Protein AF-A0AAJ0CCY5-F1 (afdb_monomer)

Mean predicted aligned error: 13.8 Å

Solvent-accessible surface area (backbone atoms only — not comparable to full-atom values): 9632 Å² total; per-residue (Å²): 142,79,80,62,76,68,58,59,54,51,50,52,51,50,51,52,50,49,51,51,52,50,52,52,48,51,52,50,51,51,51,52,65,73,67,58,56,76,47,68,51,72,59,89,96,46,68,34,36,30,36,82,44,76,42,78,68,85,46,91,81,49,86,66,58,70,64,57,56,37,47,51,52,40,51,53,48,50,62,72,45,48,91,57,47,90,39,48,46,63,36,38,31,32,70,88,70,53,58,26,72,71,28,50,53,50,50,54,54,48,51,72,73,38,55,72,69,58,36,53,50,49,55,49,52,52,50,52,53,42,51,51,51,48,52,52,50,52,53,52,54,61,67,68,47,75,53,67,64,60,55,51,50,52,54,52,51,55,53,55,62,68,70,55,79,84,126

Secondary structure (DSSP, 8-state):
----THHHHHHHHHHHHHHHHHHHHHHHHHHHHHT--SEEEEETTEEEEEEEEEE---STTS-S-HHHHHHHHHHHHHHHT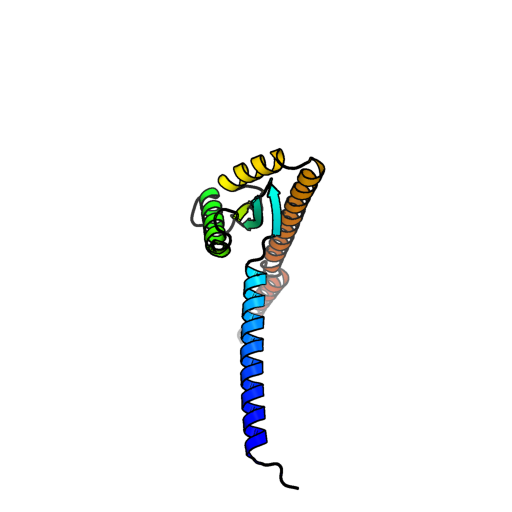GGGGGGEEEEEEETTS-B-HHHHHHHHHHHHHS-HHHHHHHHHHHHHHHHHHHHHHHHHHHHHSPPHHHHHHHHHHHHHHHTS---

pLDDT: mean 79.06, std 11.88, range [47.28, 92.06]

Organism: NCBI:txid1105319

Nearest PDB structures (foldseek):
  5lts-assembly1_A  TM=3.236E-01  e=4.337E-01  Mammarenavirus choriomeningitidis
  3jsb-assembly1_A-2  TM=3.962E-01  e=9.596E-01  Lymphocytic choriomeningitis virus (strain Armstrong)
  5ltn-assembly1_A  TM=3.870E-01  e=1.427E+00  Mammarenavirus choriomeningitidis
  3jsb-assembly2_B  TM=2.883E-01  e=8.407E-01  Lymphocytic choriomeningitis virus (strain Armstrong)
  3ebc-assembly1_B  TM=3.968E-01  e=1.250E+00  Haemophilus influenzae

Foldseek 3Di:
DDDPPVVVVVVVVVVVVVVVVVVVVVVVVVLVVVLAAPDWDDDPPDIAGEHEDEDECPDPVNPDDPQVSQVVVQVVNCVSNCVVPPRYDYWYAYLVGDTHPSNVVVLVVVCVRDDPVVNVVVVVVNVVVSVVVVVVVVVVVVVPPDPVVVVVVVVVVVVVVVPDDDD

Sequence (167 aa):
LGQPAGQLDLAAKAARKARFLAKARASHEARQQELRADFSVTLGSSRYYYNIQIVAINKPSAKGDAQSTLTEAATAKARKYSTLGEFFRPIIISARGLMEKSTAQTYKTLQKALDPVAAAWLDTLIGVTLAKNRASSAASIAKAKPSQQATWQATRATLRARSKPRN

Structure (mmCIF, N/CA/C/O backbone):
data_AF-A0AAJ0CCY5-F1
#
_entry.id   AF-A0AAJ0CCY5-F1
#
loop_
_atom_site.group_PDB
_atom_site.id
_atom_site.type_symbol
_atom_site.label_atom_id
_atom_site.label_alt_id
_atom_site.label_comp_id
_atom_site.label_asym_id
_atom_site.label_entity_id
_atom_site.label_seq_id
_atom_site.pdbx_PDB_ins_code
_atom_site.Cartn_x
_atom_site.Cartn_y
_atom_site.Cartn_z
_atom_site.occupancy
_atom_site.B_iso_or_equiv
_atom_site.auth_seq_id
_atom_site.auth_comp_id
_atom_site.auth_asym_id
_atom_site.auth_atom_id
_atom_site.pdbx_PDB_model_num
ATOM 1 N N . LEU A 1 1 ? -31.979 -43.111 -38.533 1.00 47.28 1 LEU A N 1
ATOM 2 C CA . LEU A 1 1 ? -31.019 -42.015 -38.256 1.00 47.28 1 LEU A CA 1
ATOM 3 C C . LEU A 1 1 ? -30.617 -42.080 -36.781 1.00 47.28 1 LEU A C 1
ATOM 5 O O . LEU A 1 1 ? -31.112 -41.309 -35.973 1.00 47.28 1 LEU A O 1
ATOM 9 N N . GLY A 1 2 ? -29.812 -43.080 -36.408 1.00 49.94 2 GLY A N 1
ATOM 10 C CA . GLY A 1 2 ? -29.370 -43.281 -35.025 1.00 49.94 2 GLY A CA 1
ATOM 11 C C . GLY A 1 2 ? -27.979 -42.692 -34.843 1.00 49.94 2 GLY A C 1
ATOM 12 O O . GLY A 1 2 ? -27.038 -43.174 -35.468 1.00 49.94 2 GLY A O 1
ATOM 13 N N . GLN A 1 3 ? -27.843 -41.642 -34.033 1.00 56.91 3 GLN A N 1
ATOM 14 C CA . GLN A 1 3 ? -26.518 -41.190 -33.614 1.00 56.91 3 GLN A CA 1
ATOM 15 C C . GLN A 1 3 ? -25.893 -42.265 -32.708 1.00 56.91 3 GLN A C 1
ATOM 17 O O . GLN A 1 3 ? -26.574 -42.751 -31.800 1.00 56.91 3 GLN A O 1
ATOM 22 N N . PRO A 1 4 ? -24.633 -42.676 -32.940 1.00 54.53 4 PRO A N 1
ATOM 23 C CA . PRO A 1 4 ? -24.016 -43.741 -32.164 1.00 54.53 4 PRO A CA 1
ATOM 24 C C . PRO A 1 4 ? -23.810 -43.275 -30.719 1.00 54.53 4 PRO A C 1
ATOM 26 O O . PRO A 1 4 ? -23.185 -42.245 -30.465 1.00 54.53 4 PRO A O 1
ATOM 29 N N . ALA A 1 5 ? -24.313 -44.061 -29.764 1.00 55.97 5 ALA A N 1
ATOM 30 C CA . ALA A 1 5 ? -24.319 -43.769 -28.326 1.00 55.97 5 ALA A CA 1
ATOM 31 C C . ALA A 1 5 ? -22.943 -43.378 -27.733 1.00 55.97 5 ALA A C 1
ATOM 33 O O . ALA A 1 5 ? -22.884 -42.698 -26.711 1.00 55.97 5 ALA A O 1
ATOM 34 N N . GLY A 1 6 ? -21.831 -43.727 -28.393 1.00 57.44 6 GLY A N 1
ATOM 35 C CA . GLY A 1 6 ? -20.476 -43.320 -27.996 1.00 57.44 6 GLY A CA 1
ATOM 36 C C . GLY A 1 6 ? -20.147 -41.834 -28.216 1.00 57.44 6 GLY A C 1
ATOM 37 O O . GLY A 1 6 ? -19.248 -41.303 -27.566 1.00 57.44 6 GLY A O 1
ATOM 38 N N . GLN A 1 7 ? -20.878 -41.131 -29.086 1.00 55.22 7 GLN A N 1
ATOM 39 C CA . GLN A 1 7 ? -20.613 -39.722 -29.406 1.00 55.22 7 GLN A CA 1
ATOM 40 C C . GLN A 1 7 ? -21.128 -38.769 -28.309 1.00 55.22 7 GLN A C 1
ATOM 42 O O . GLN A 1 7 ? -20.523 -37.727 -28.050 1.00 55.22 7 GLN A O 1
ATOM 47 N N . LEU A 1 8 ? -22.188 -39.171 -27.597 1.00 56.06 8 LEU A N 1
ATOM 48 C CA . LEU A 1 8 ? -22.752 -38.436 -26.458 1.00 56.06 8 LEU A CA 1
ATOM 49 C C . LEU A 1 8 ? -21.868 -38.531 -25.201 1.00 56.06 8 LEU A C 1
ATOM 51 O O . LEU 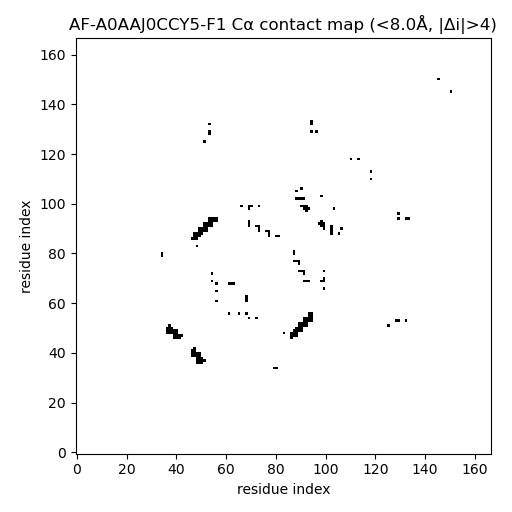A 1 8 ? -21.706 -37.538 -24.491 1.00 56.06 8 LEU A O 1
ATOM 55 N N . ASP A 1 9 ? -21.234 -39.681 -24.951 1.00 69.00 9 ASP A N 1
ATOM 56 C CA . ASP A 1 9 ? -20.306 -39.862 -23.821 1.00 69.00 9 ASP A CA 1
ATOM 57 C C . ASP A 1 9 ? -19.000 -39.071 -24.020 1.00 69.00 9 ASP A C 1
ATOM 59 O O . ASP A 1 9 ? -18.485 -38.434 -23.095 1.00 69.00 9 ASP A O 1
ATOM 63 N N . LEU A 1 10 ? -18.495 -39.012 -25.257 1.00 69.31 10 LEU A N 1
ATOM 64 C CA . LEU A 1 10 ? -17.312 -38.217 -25.586 1.00 69.31 10 LEU A CA 1
ATOM 65 C C . LEU A 1 10 ? -17.573 -36.711 -25.414 1.00 69.31 10 LEU A C 1
ATOM 67 O O . LEU A 1 10 ? -16.742 -36.000 -24.843 1.00 69.31 10 LEU A O 1
ATOM 71 N N . ALA A 1 11 ? -18.750 -36.235 -25.835 1.00 72.75 11 ALA A N 1
ATOM 72 C CA . ALA A 1 11 ? -19.178 -34.851 -25.640 1.00 72.75 11 ALA A CA 1
ATOM 73 C C . ALA A 1 11 ? -19.356 -34.505 -24.150 1.00 72.75 11 ALA A C 1
ATOM 75 O O . ALA A 1 11 ? -18.913 -33.444 -23.702 1.00 72.75 11 ALA A O 1
ATOM 76 N N . ALA A 1 12 ? -19.923 -35.414 -23.350 1.00 78.12 12 ALA A N 1
ATOM 77 C CA . ALA A 1 12 ? -20.071 -35.232 -21.907 1.00 78.12 12 ALA A CA 1
ATOM 78 C C . ALA A 1 12 ? -18.711 -35.184 -21.180 1.00 78.12 12 ALA A C 1
ATOM 80 O O . ALA A 1 12 ? -18.485 -34.319 -20.325 1.00 78.12 12 ALA A O 1
ATOM 81 N N . LYS A 1 13 ? -17.767 -36.057 -21.556 1.00 80.06 13 LYS A N 1
ATOM 82 C CA . LYS A 1 13 ? -16.384 -36.047 -21.045 1.00 80.06 13 LYS A CA 1
ATOM 83 C C . LYS A 1 13 ? -15.639 -34.772 -21.445 1.00 80.06 13 LYS A C 1
ATOM 85 O O . LYS A 1 13 ? -14.985 -34.160 -20.596 1.00 80.06 13 LYS A O 1
ATOM 90 N N . ALA A 1 14 ? -15.787 -34.324 -22.693 1.00 81.88 14 ALA A N 1
ATOM 91 C CA . ALA A 1 14 ? -15.213 -33.069 -23.175 1.00 81.88 14 ALA A CA 1
ATOM 92 C C . ALA A 1 14 ? -15.775 -31.857 -22.413 1.00 81.88 14 ALA A C 1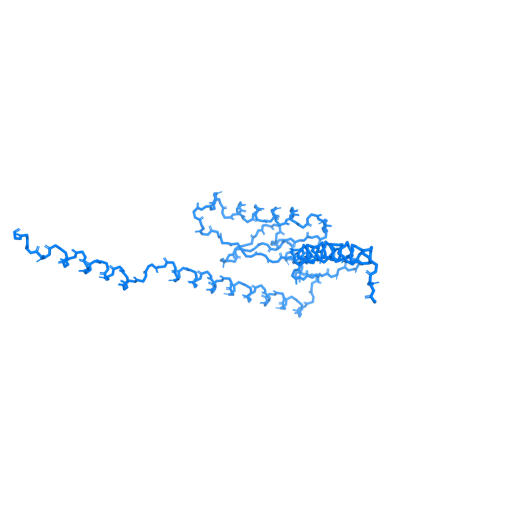
ATOM 94 O O . ALA A 1 14 ? -15.006 -31.018 -21.942 1.00 81.88 14 ALA A O 1
ATOM 95 N N . ALA A 1 15 ? -17.091 -31.806 -22.191 1.00 82.56 15 ALA A N 1
ATOM 96 C CA . ALA A 1 15 ? -17.738 -30.745 -21.420 1.00 82.56 15 ALA A CA 1
ATOM 97 C C . ALA A 1 15 ? -17.272 -30.722 -19.953 1.00 82.56 15 ALA A C 1
ATOM 99 O O . ALA A 1 15 ? -17.026 -29.653 -19.387 1.00 82.56 15 ALA A O 1
ATOM 100 N N . ARG A 1 16 ? -17.087 -31.893 -19.329 1.00 83.75 16 ARG A N 1
ATOM 101 C CA . ARG A 1 16 ? -16.578 -32.003 -17.953 1.00 83.75 16 ARG A CA 1
ATOM 102 C C . ARG A 1 16 ? -15.119 -31.550 -17.847 1.00 83.75 16 ARG A C 1
ATOM 104 O O . ARG A 1 16 ? -14.782 -30.814 -16.919 1.00 83.75 16 ARG A O 1
ATOM 111 N N . LYS A 1 17 ? -14.278 -31.903 -18.827 1.00 85.94 17 LYS A N 1
ATOM 112 C CA . LYS A 1 17 ? -12.886 -31.431 -18.931 1.00 85.94 17 LYS A CA 1
ATOM 113 C C . LYS A 1 17 ? -12.812 -29.918 -19.163 1.00 85.94 17 LYS A C 1
ATOM 115 O O . LYS A 1 17 ? -12.038 -29.242 -18.489 1.00 85.94 17 LYS A O 1
ATOM 120 N N . ALA A 1 18 ? -13.653 -29.372 -20.042 1.00 84.06 18 ALA A N 1
ATOM 121 C CA . ALA A 1 18 ? -13.727 -27.935 -20.307 1.00 84.06 18 ALA A CA 1
ATOM 122 C C . ALA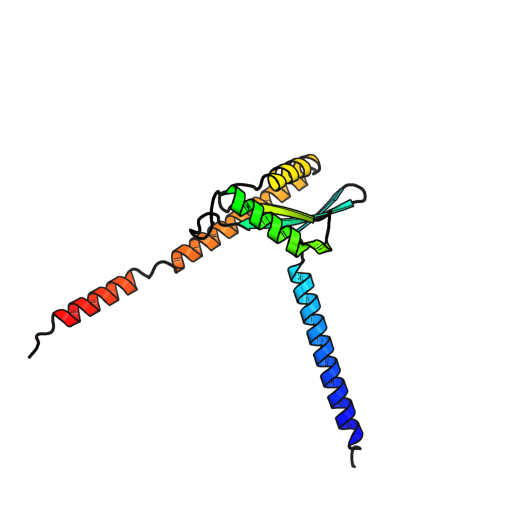 A 1 18 ? -14.138 -27.140 -19.056 1.00 84.06 18 ALA A C 1
ATOM 124 O O . ALA A 1 18 ? -13.507 -26.138 -18.729 1.00 84.06 18 ALA A O 1
ATOM 125 N N . ARG A 1 19 ? -15.129 -27.625 -18.293 1.00 87.69 19 ARG A N 1
ATOM 126 C CA . ARG A 1 19 ? -15.536 -27.017 -17.012 1.00 87.69 19 ARG A CA 1
ATOM 127 C C . ARG A 1 19 ? -14.424 -27.061 -15.964 1.00 87.69 19 ARG A C 1
ATOM 129 O O . ARG A 1 19 ? -14.225 -26.081 -15.250 1.00 87.69 19 ARG A O 1
ATOM 136 N N . PHE A 1 20 ? -13.690 -28.170 -15.879 1.00 87.50 20 PHE A N 1
ATOM 137 C CA . PHE A 1 20 ? -12.551 -28.290 -14.968 1.00 87.50 20 PHE A CA 1
ATOM 138 C C . PHE A 1 20 ? -11.437 -27.291 -15.317 1.00 87.50 20 PHE A C 1
ATOM 140 O O . PHE A 1 20 ? -10.971 -26.565 -14.442 1.00 87.50 20 PHE A O 1
ATOM 147 N N . LEU A 1 21 ? -11.077 -27.186 -16.599 1.00 86.62 21 LEU A N 1
ATOM 148 C CA . LEU A 1 21 ? -10.083 -26.226 -17.090 1.00 86.62 21 LEU A CA 1
ATOM 149 C C . LEU A 1 21 ? -10.527 -24.771 -16.886 1.00 86.62 21 LEU A C 1
ATOM 151 O O . LEU A 1 21 ? -9.727 -23.955 -16.438 1.00 86.62 21 LEU A O 1
ATOM 155 N N . ALA A 1 22 ? -11.798 -24.447 -17.139 1.00 84.94 22 ALA A N 1
ATOM 156 C CA . ALA A 1 22 ? -12.344 -23.113 -16.896 1.00 84.94 22 ALA A CA 1
ATOM 157 C C . ALA A 1 22 ? -12.301 -22.740 -15.406 1.00 84.94 22 ALA A C 1
ATOM 159 O O . ALA A 1 22 ? -11.904 -21.632 -15.056 1.00 84.94 22 ALA A O 1
ATOM 160 N N . LYS A 1 23 ? -12.630 -23.680 -14.510 1.00 88.06 23 LYS A N 1
ATOM 161 C CA . LYS A 1 23 ? -12.545 -23.467 -13.059 1.00 88.06 23 LYS A CA 1
ATOM 162 C C . LYS A 1 23 ? -11.100 -23.308 -12.583 1.00 88.06 23 LYS A C 1
ATOM 164 O O . LYS A 1 23 ? -10.828 -22.457 -11.737 1.00 88.06 23 LYS A O 1
ATOM 169 N N . ALA A 1 24 ? -10.174 -24.095 -13.128 1.00 84.00 24 ALA A N 1
ATOM 170 C CA . ALA A 1 24 ? -8.748 -23.970 -12.840 1.00 84.00 24 ALA A CA 1
ATOM 171 C C . ALA A 1 24 ? -8.199 -22.616 -13.316 1.00 84.00 24 ALA A C 1
ATOM 173 O O . ALA A 1 24 ? -7.496 -21.942 -12.566 1.00 84.00 24 ALA A O 1
ATOM 174 N N . ARG A 1 25 ? -8.596 -22.175 -14.514 1.00 79.56 25 ARG A N 1
ATOM 175 C CA . ARG A 1 25 ? -8.242 -20.865 -15.066 1.00 79.56 25 ARG A CA 1
ATOM 176 C C . ARG A 1 25 ? -8.811 -19.716 -14.237 1.00 79.56 25 ARG A C 1
ATOM 178 O O . ARG A 1 25 ? -8.050 -18.840 -13.856 1.00 79.56 25 ARG A O 1
ATOM 185 N N . ALA A 1 26 ? -10.088 -19.770 -13.862 1.00 79.69 26 ALA A N 1
ATOM 186 C CA . ALA A 1 26 ? -10.705 -18.769 -12.991 1.00 79.69 26 ALA A CA 1
ATOM 187 C C . ALA A 1 26 ? -10.031 -18.713 -11.608 1.00 79.69 26 ALA A C 1
ATOM 189 O O . ALA A 1 26 ? -9.837 -17.640 -11.049 1.00 79.69 26 ALA A O 1
ATOM 190 N N . SER A 1 27 ? -9.618 -19.865 -11.068 1.00 72.75 27 SER A N 1
ATOM 191 C CA . SER A 1 27 ? -8.890 -19.940 -9.792 1.00 72.75 27 SER A CA 1
ATOM 192 C C . SER A 1 27 ? -7.472 -19.367 -9.906 1.00 72.75 27 SER A C 1
ATOM 194 O O . SER A 1 27 ? -6.978 -18.731 -8.977 1.00 72.75 27 SER A O 1
ATOM 196 N N . HIS A 1 28 ? -6.817 -19.570 -11.051 1.00 68.38 28 HIS A N 1
ATOM 197 C CA . HIS A 1 28 ? -5.521 -18.974 -11.364 1.00 68.38 28 HIS A CA 1
ATOM 198 C C . HIS A 1 28 ? -5.632 -17.455 -11.565 1.00 68.38 28 HIS A C 1
ATOM 200 O O . HIS A 1 28 ? -4.839 -16.707 -11.003 1.00 68.38 28 HIS A O 1
ATOM 206 N N . GLU A 1 29 ? -6.643 -16.988 -12.298 1.00 64.75 29 GLU A N 1
ATOM 207 C CA . GLU A 1 29 ? -6.936 -15.565 -12.501 1.00 64.75 29 GLU A CA 1
ATOM 208 C C . GLU A 1 29 ? -7.298 -14.871 -11.178 1.00 64.75 29 GLU A C 1
ATOM 210 O O . GLU A 1 29 ? -6.781 -13.792 -10.898 1.00 64.75 29 GLU A O 1
ATOM 215 N N . ALA A 1 30 ? -8.081 -15.517 -10.308 1.00 64.44 30 ALA A N 1
ATOM 216 C CA . ALA A 1 30 ? -8.381 -15.012 -8.968 1.00 64.44 30 ALA A CA 1
ATOM 217 C C . ALA A 1 30 ? -7.118 -14.898 -8.095 1.00 64.44 30 ALA A C 1
ATOM 219 O O . ALA A 1 30 ? -6.909 -13.871 -7.454 1.00 64.44 30 ALA A O 1
ATOM 220 N N . ARG A 1 31 ? -6.229 -15.904 -8.117 1.00 61.34 31 ARG A N 1
ATOM 221 C CA . ARG A 1 31 ? -4.929 -15.841 -7.420 1.00 61.34 31 ARG A CA 1
ATOM 222 C C . ARG A 1 31 ? -4.016 -14.744 -7.972 1.00 61.34 31 ARG A C 1
ATOM 224 O O . ARG A 1 31 ? -3.339 -14.072 -7.203 1.00 61.34 31 ARG A O 1
ATOM 231 N N . GLN A 1 32 ? -4.001 -14.545 -9.287 1.00 59.72 32 GLN A N 1
ATOM 232 C CA . GLN A 1 32 ? -3.229 -13.486 -9.948 1.00 59.72 32 GLN A CA 1
ATOM 233 C C . GLN A 1 32 ? -3.754 -12.091 -9.579 1.00 59.72 32 GLN A C 1
ATOM 235 O O . GLN A 1 32 ? -2.967 -11.196 -9.278 1.00 59.72 32 GLN A O 1
ATOM 240 N N . GLN A 1 33 ? -5.078 -11.909 -9.532 1.00 60.81 33 GLN A N 1
ATOM 241 C CA . GLN A 1 33 ? -5.694 -10.672 -9.043 1.00 60.81 33 GLN A CA 1
ATOM 242 C C . GLN A 1 33 ? -5.399 -10.436 -7.556 1.00 60.81 33 GLN A C 1
ATOM 244 O O . GLN A 1 33 ? -5.162 -9.300 -7.150 1.00 60.81 33 GLN A O 1
ATOM 249 N N . GLU A 1 34 ? -5.355 -11.501 -6.754 1.00 62.94 34 GLU A N 1
ATOM 250 C CA . GLU A 1 34 ? -5.036 -11.431 -5.328 1.00 62.94 34 GLU A CA 1
ATOM 251 C C . GLU A 1 34 ? -3.565 -11.050 -5.053 1.00 62.94 34 GLU A C 1
ATOM 253 O O . GLU A 1 34 ? -3.267 -10.410 -4.040 1.00 62.94 34 GLU A O 1
ATOM 258 N N . LEU A 1 35 ? -2.652 -11.406 -5.961 1.00 67.06 35 LEU A N 1
ATOM 259 C CA . LEU A 1 35 ? -1.210 -11.144 -5.876 1.00 67.06 35 LEU A CA 1
ATOM 260 C C . LEU A 1 35 ? -0.765 -9.901 -6.661 1.00 67.06 35 LEU A C 1
ATOM 262 O O . LEU A 1 35 ? 0.430 -9.684 -6.870 1.00 67.06 35 LEU A O 1
ATOM 266 N N . ARG A 1 36 ? -1.702 -9.040 -7.064 1.00 75.00 36 ARG A N 1
ATOM 267 C CA . ARG A 1 36 ? -1.376 -7.808 -7.783 1.00 75.00 36 ARG A CA 1
ATOM 268 C C . 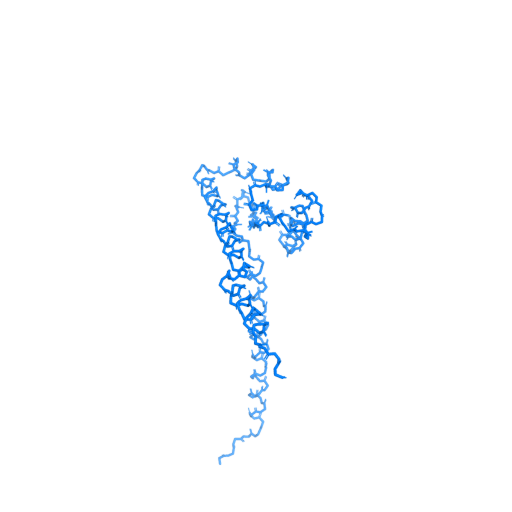ARG A 1 36 ? -0.771 -6.762 -6.835 1.00 75.00 36 ARG A C 1
ATOM 270 O O . ARG A 1 36 ? -1.349 -6.426 -5.801 1.00 75.00 36 ARG A O 1
ATOM 277 N N . ALA A 1 37 ? 0.413 -6.263 -7.187 1.00 84.38 37 ALA A N 1
ATOM 278 C CA . ALA A 1 37 ? 1.009 -5.074 -6.578 1.00 84.38 37 ALA A CA 1
ATOM 279 C C . ALA A 1 37 ? 0.268 -3.811 -7.056 1.00 84.38 37 ALA A C 1
ATOM 281 O O . ALA A 1 37 ? -0.246 -3.792 -8.175 1.00 84.38 37 ALA A O 1
ATOM 282 N N . ASP A 1 38 ? 0.212 -2.763 -6.233 1.00 86.62 38 ASP A N 1
ATOM 283 C CA . ASP A 1 38 ? -0.484 -1.521 -6.607 1.00 86.62 38 ASP A CA 1
ATOM 284 C C . ASP A 1 38 ? 0.313 -0.733 -7.643 1.00 86.62 38 ASP A C 1
ATOM 286 O O . ASP A 1 38 ? -0.253 -0.154 -8.569 1.00 86.62 38 ASP A O 1
ATOM 290 N N . PHE A 1 39 ? 1.638 -0.750 -7.509 1.00 87.94 39 PHE A N 1
ATOM 291 C CA . PHE A 1 39 ? 2.555 -0.190 -8.488 1.00 87.94 39 PHE A CA 1
ATOM 292 C C . PHE A 1 39 ? 3.910 -0.900 -8.431 1.00 87.94 39 PHE A C 1
ATOM 294 O O . PHE A 1 39 ? 4.230 -1.626 -7.486 1.00 87.94 39 PHE A O 1
ATOM 301 N N . SER A 1 40 ? 4.718 -0.688 -9.464 1.00 89.06 40 SER A N 1
ATOM 302 C CA . SER A 1 40 ? 6.097 -1.160 -9.521 1.00 89.06 40 SER A CA 1
ATOM 303 C C . SER A 1 40 ? 7.017 -0.026 -9.930 1.00 89.06 40 SER A C 1
ATOM 305 O O . SER A 1 40 ? 6.649 0.768 -10.795 1.00 89.06 40 SER A O 1
ATOM 307 N N . VAL A 1 41 ? 8.219 0.009 -9.366 1.00 86.69 41 VAL A N 1
ATOM 308 C CA . VAL A 1 41 ? 9.261 0.966 -9.752 1.00 86.69 41 VAL A CA 1
ATOM 309 C C . VAL A 1 41 ? 10.447 0.185 -10.289 1.00 86.69 41 VAL A C 1
ATOM 311 O O . VAL A 1 41 ? 10.869 -0.803 -9.690 1.00 86.69 41 VAL A O 1
ATOM 314 N N . THR A 1 42 ? 10.967 0.604 -11.438 1.00 87.69 42 THR A N 1
ATOM 315 C CA . THR A 1 42 ? 12.178 0.015 -12.018 1.00 87.69 42 THR A CA 1
ATOM 316 C C . THR A 1 42 ? 13.351 0.928 -11.681 1.00 87.69 42 THR A C 1
ATOM 318 O O . THR A 1 42 ? 13.334 2.095 -12.058 1.00 87.69 42 THR A O 1
ATOM 321 N N . LEU A 1 43 ? 14.332 0.412 -10.939 1.00 84.12 43 LEU A N 1
ATOM 322 C CA . LEU A 1 43 ? 15.575 1.107 -10.608 1.00 84.12 43 LEU A CA 1
ATOM 323 C C . LEU A 1 43 ? 16.732 0.320 -11.227 1.00 84.12 43 LEU A C 1
ATOM 325 O O . LEU A 1 43 ? 17.021 -0.804 -10.812 1.00 84.12 43 LEU A O 1
ATOM 329 N N . GLY A 1 44 ? 17.382 0.903 -12.235 1.00 84.62 44 GLY A N 1
ATOM 330 C CA . GLY A 1 44 ? 18.392 0.199 -13.026 1.00 84.62 44 GLY A CA 1
ATOM 331 C C . GLY A 1 44 ? 17.795 -1.030 -13.720 1.00 84.62 44 GLY A C 1
ATOM 332 O O . GLY A 1 44 ? 16.789 -0.922 -14.418 1.00 84.62 44 GLY A O 1
ATOM 333 N N . SER A 1 45 ? 18.398 -2.201 -13.509 1.00 85.38 45 SER A N 1
ATOM 334 C CA . SER A 1 45 ? 17.920 -3.490 -14.036 1.00 85.38 45 SER A CA 1
ATOM 335 C C . SER A 1 45 ? 16.889 -4.189 -13.140 1.00 85.38 45 SER A C 1
ATOM 337 O O . SER A 1 45 ? 16.302 -5.192 -13.547 1.00 85.38 45 SER A O 1
ATOM 339 N N . SER A 1 46 ? 16.648 -3.670 -11.933 1.00 86.31 46 SER A N 1
ATOM 340 C CA . SER A 1 46 ? 15.789 -4.304 -10.933 1.00 86.31 46 SER A CA 1
ATOM 341 C C . SER A 1 46 ? 14.401 -3.677 -10.911 1.00 86.31 46 SER A C 1
ATOM 343 O O . SER A 1 46 ? 14.244 -2.455 -10.888 1.00 86.31 46 SER A O 1
ATOM 345 N N . ARG A 1 47 ? 13.368 -4.522 -10.857 1.00 89.12 47 ARG A N 1
ATOM 346 C CA . ARG A 1 47 ? 11.976 -4.090 -10.698 1.00 89.12 47 ARG A CA 1
ATOM 347 C C . ARG A 1 47 ? 11.483 -4.412 -9.296 1.00 89.12 47 ARG A C 1
ATOM 349 O O . ARG A 1 47 ? 11.419 -5.575 -8.918 1.00 89.12 47 ARG A O 1
ATOM 356 N N . TYR A 1 48 ? 11.080 -3.379 -8.570 1.00 89.62 48 TYR A N 1
ATOM 357 C CA . TYR A 1 48 ? 10.503 -3.474 -7.235 1.00 89.62 48 TYR A CA 1
ATOM 358 C C . TYR A 1 48 ? 8.983 -3.379 -7.299 1.00 89.62 48 TYR A C 1
ATOM 360 O O . TYR A 1 48 ? 8.432 -2.593 -8.072 1.00 89.62 48 TYR A O 1
ATOM 368 N N . TYR A 1 49 ? 8.306 -4.165 -6.466 1.00 90.25 49 TYR A N 1
ATOM 369 C CA . TYR A 1 49 ? 6.849 -4.245 -6.406 1.00 90.25 49 TYR A CA 1
ATOM 370 C C . TYR A 1 49 ? 6.349 -3.721 -5.069 1.00 90.25 49 TYR A C 1
ATOM 372 O O . TYR A 1 49 ? 6.773 -4.190 -4.010 1.00 90.25 49 TYR A O 1
ATOM 380 N N . TYR A 1 50 ? 5.410 -2.782 -5.125 1.00 90.31 50 TYR A N 1
ATOM 381 C CA . TYR A 1 50 ? 4.879 -2.108 -3.954 1.00 90.31 50 TYR A CA 1
ATOM 382 C C . TYR A 1 50 ? 3.393 -2.364 -3.824 1.00 90.31 50 TYR A C 1
ATOM 384 O O . TYR A 1 50 ? 2.633 -2.327 -4.794 1.00 90.31 50 TYR A O 1
ATOM 392 N N . ASN A 1 51 ? 2.968 -2.598 -2.592 1.00 90.44 51 ASN A N 1
ATOM 393 C CA . ASN A 1 51 ? 1.558 -2.629 -2.277 1.00 90.44 51 ASN A CA 1
ATOM 394 C C . ASN A 1 51 ? 1.283 -1.811 -1.012 1.00 90.44 51 ASN A C 1
ATOM 396 O O . ASN A 1 51 ? 1.901 -2.040 0.028 1.00 90.44 51 ASN A O 1
ATOM 400 N N . ILE A 1 52 ? 0.366 -0.860 -1.140 1.00 89.44 52 ILE A N 1
ATOM 401 C CA . ILE A 1 52 ? -0.102 0.052 -0.113 1.00 89.44 52 ILE A CA 1
ATOM 402 C C . ILE A 1 52 ? -1.272 -0.601 0.613 1.00 89.44 52 ILE A C 1
ATOM 404 O O . ILE A 1 52 ? -2.338 -0.850 0.050 1.00 89.44 52 ILE A O 1
ATOM 408 N N . GLN A 1 53 ? -1.105 -0.807 1.913 1.00 89.25 53 GLN A N 1
ATOM 409 C CA . GLN A 1 53 ? -2.181 -1.249 2.784 1.00 89.25 53 GLN A CA 1
ATOM 410 C C . GLN A 1 53 ? -2.403 -0.243 3.902 1.00 89.25 53 GLN A C 1
ATOM 412 O O . GLN A 1 53 ? -1.477 0.133 4.622 1.00 89.25 53 GLN A O 1
ATOM 417 N N . ILE A 1 54 ? -3.670 0.138 4.078 1.00 88.69 54 ILE A N 1
ATOM 418 C CA . ILE A 1 54 ? -4.094 0.968 5.200 1.00 88.69 54 ILE A CA 1
ATOM 419 C C . ILE A 1 54 ? -4.681 0.086 6.299 1.00 88.69 54 ILE A C 1
ATOM 421 O O . ILE A 1 54 ? -5.609 -0.688 6.064 1.00 88.69 54 ILE A O 1
ATOM 425 N N . VAL A 1 55 ? -4.131 0.204 7.507 1.00 87.06 55 VAL A N 1
ATOM 426 C CA . VAL A 1 55 ? -4.507 -0.586 8.683 1.00 87.06 55 VAL A CA 1
ATOM 427 C C . VAL A 1 55 ? -5.223 0.300 9.702 1.00 87.06 55 VAL A C 1
ATOM 429 O O . VAL A 1 55 ? -4.789 1.406 10.031 1.00 87.06 55 VAL A O 1
ATOM 432 N N . ALA A 1 56 ? -6.344 -0.182 10.229 1.00 81.50 56 ALA A N 1
ATOM 433 C CA . ALA A 1 56 ? -7.034 0.469 11.335 1.00 81.50 56 ALA A CA 1
ATOM 434 C C . ALA A 1 56 ? -6.455 -0.021 12.670 1.00 81.50 56 ALA A C 1
ATOM 436 O O . ALA A 1 56 ? -6.579 -1.196 12.997 1.00 81.50 56 ALA A O 1
ATOM 437 N N . ILE A 1 57 ? -5.864 0.889 13.448 1.00 73.06 57 ILE A N 1
ATOM 438 C CA . ILE A 1 57 ? -5.250 0.578 14.755 1.00 73.06 57 ILE A CA 1
ATOM 439 C C . ILE A 1 57 ? -6.274 0.686 15.908 1.00 73.06 57 ILE A C 1
ATOM 441 O O . ILE A 1 57 ? -6.086 0.114 16.970 1.00 73.06 57 ILE A O 1
ATOM 445 N N . ASN A 1 58 ? -7.424 1.336 15.690 1.00 62.41 58 ASN A N 1
ATOM 446 C CA . ASN A 1 58 ? -8.426 1.615 16.734 1.00 62.41 58 ASN A CA 1
ATOM 447 C C . ASN A 1 58 ? -9.365 0.443 17.091 1.00 62.41 58 ASN A C 1
ATOM 449 O O . ASN A 1 58 ? -10.397 0.667 17.724 1.00 62.41 58 ASN A O 1
ATOM 453 N N . LYS A 1 59 ? -9.080 -0.798 16.678 1.00 56.28 59 LYS A N 1
ATOM 454 C CA . LYS A 1 59 ? -9.894 -1.935 17.134 1.00 56.28 59 LYS A CA 1
ATOM 455 C C . LYS A 1 59 ? -9.383 -2.409 18.500 1.00 56.28 59 LYS A C 1
ATOM 457 O O . LYS A 1 59 ? -8.181 -2.589 18.632 1.00 56.28 59 LYS A O 1
ATOM 462 N N . PRO A 1 60 ? -10.257 -2.746 19.467 1.00 52.47 60 PRO A N 1
ATOM 463 C CA . PRO A 1 60 ? -9.845 -3.413 20.710 1.00 52.47 60 PRO A CA 1
ATOM 464 C C . PRO A 1 60 ? -9.199 -4.793 20.467 1.00 52.47 60 PRO A C 1
ATOM 466 O O . PRO A 1 60 ? -8.588 -5.361 21.363 1.00 52.47 60 PRO A O 1
ATOM 469 N N . SER A 1 61 ? -9.311 -5.332 19.245 1.00 51.91 61 SER A N 1
ATOM 470 C CA . SER A 1 61 ? -8.595 -6.525 18.786 1.00 51.91 61 SER A CA 1
ATOM 471 C C . SER A 1 61 ?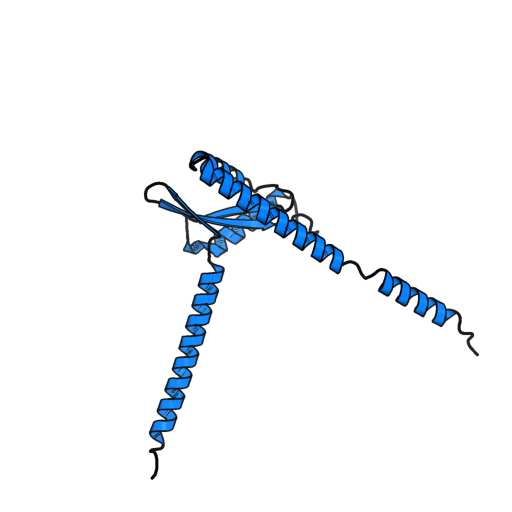 -7.141 -6.267 18.368 1.00 51.91 61 SER A C 1
ATOM 473 O O . SER A 1 61 ? -6.439 -7.233 18.078 1.00 51.91 61 SER A O 1
ATOM 475 N N . ALA A 1 62 ? -6.692 -5.009 18.280 1.00 54.88 62 ALA A N 1
ATOM 476 C CA . ALA A 1 62 ? -5.276 -4.680 18.162 1.00 54.88 62 ALA A CA 1
ATOM 477 C C . ALA A 1 62 ? -4.633 -5.019 19.511 1.00 54.88 62 ALA A C 1
ATOM 479 O O . ALA A 1 62 ? -4.636 -4.227 20.450 1.00 54.88 62 ALA A O 1
ATOM 480 N N . LYS A 1 63 ? -4.201 -6.274 19.650 1.00 50.03 63 LYS A N 1
ATOM 481 C CA . LYS A 1 63 ? -3.508 -6.778 20.834 1.00 50.03 63 LYS A CA 1
ATOM 482 C C . LYS A 1 63 ? -2.142 -6.079 20.931 1.00 50.03 63 LYS A C 1
ATOM 484 O O . LYS A 1 63 ? -1.145 -6.614 20.462 1.00 50.03 63 LYS A O 1
ATOM 489 N N . GLY A 1 64 ? -2.098 -4.884 21.521 1.00 62.50 64 GLY A N 1
ATOM 490 C CA . GLY A 1 64 ? -0.860 -4.181 21.878 1.00 62.50 64 GLY A CA 1
ATOM 491 C C . GLY A 1 64 ? -0.618 -2.843 21.170 1.00 62.50 64 GLY A C 1
ATOM 492 O O . GLY A 1 64 ? -1.536 -2.221 20.639 1.00 62.50 64 GLY A O 1
ATOM 493 N N . ASP A 1 65 ? 0.645 -2.403 21.229 1.00 76.88 65 ASP A N 1
ATOM 494 C CA . ASP A 1 65 ? 1.153 -1.134 20.695 1.00 76.88 65 ASP A CA 1
ATOM 495 C C . ASP A 1 65 ? 0.837 -0.936 19.196 1.00 76.88 65 ASP A C 1
ATOM 497 O O . ASP A 1 65 ? 0.795 -1.873 18.395 1.00 76.88 65 ASP A O 1
ATOM 501 N N . ALA A 1 66 ? 0.637 0.316 18.787 1.00 78.44 66 ALA A N 1
ATOM 502 C CA . ALA A 1 66 ? 0.321 0.683 17.408 1.00 78.44 66 ALA A CA 1
ATOM 503 C C . ALA A 1 66 ? 1.370 0.150 16.417 1.00 78.44 66 ALA A C 1
ATOM 505 O O . ALA A 1 66 ? 1.033 -0.297 15.316 1.00 78.44 66 ALA A O 1
ATOM 506 N N . GLN A 1 67 ? 2.639 0.149 16.828 1.00 82.19 67 GLN A N 1
ATOM 507 C CA . GLN A 1 67 ? 3.747 -0.287 15.993 1.00 82.19 67 GLN A CA 1
ATOM 508 C C . GLN A 1 67 ? 3.801 -1.806 15.814 1.00 82.19 67 GLN A C 1
ATOM 510 O O . GLN A 1 67 ? 4.159 -2.276 14.729 1.00 82.19 67 GLN A O 1
ATOM 515 N N . SER A 1 68 ? 3.407 -2.586 16.826 1.00 84.19 68 SER A N 1
ATOM 516 C CA . SER A 1 68 ? 3.370 -4.048 16.707 1.00 84.19 68 S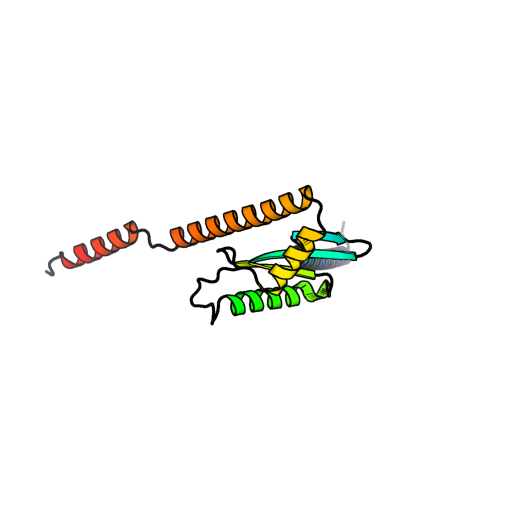ER A CA 1
ATOM 517 C C . SER A 1 68 ? 2.305 -4.481 15.699 1.00 84.19 68 SER A C 1
ATOM 519 O O . SER A 1 68 ? 2.587 -5.301 14.830 1.00 84.19 68 SER A O 1
ATOM 521 N N . THR A 1 69 ? 1.135 -3.836 15.720 1.00 85.06 69 THR A N 1
ATOM 522 C CA . THR A 1 69 ? 0.043 -4.086 14.762 1.00 85.06 69 THR A CA 1
ATOM 523 C C . THR A 1 69 ? 0.477 -3.801 13.320 1.00 85.06 69 THR A C 1
ATOM 525 O O . THR A 1 69 ? 0.191 -4.571 12.401 1.00 85.06 69 THR A O 1
ATOM 528 N N . LEU A 1 70 ? 1.193 -2.696 13.103 1.00 87.75 70 LEU A N 1
ATOM 529 C CA . LEU A 1 70 ? 1.723 -2.341 11.784 1.00 87.75 70 LEU A CA 1
ATOM 530 C C . LEU A 1 70 ? 2.804 -3.329 11.314 1.00 87.75 70 LEU A C 1
ATOM 532 O O . LEU A 1 70 ? 2.822 -3.713 10.144 1.00 87.75 70 LEU A O 1
ATOM 536 N N . THR A 1 71 ? 3.660 -3.786 12.230 1.00 88.88 71 THR A N 1
ATOM 537 C CA . THR A 1 71 ? 4.706 -4.785 11.954 1.00 88.88 71 THR A CA 1
ATOM 538 C C . THR A 1 71 ? 4.111 -6.152 11.607 1.00 88.88 71 THR A C 1
ATOM 540 O O . THR A 1 71 ? 4.551 -6.813 10.662 1.00 88.88 71 THR A O 1
ATOM 543 N N . GLU A 1 72 ? 3.069 -6.574 12.325 1.00 88.94 72 GLU A N 1
ATOM 544 C CA . GLU A 1 72 ? 2.334 -7.806 12.034 1.00 88.94 72 GLU A CA 1
ATOM 545 C C . GLU A 1 72 ? 1.687 -7.736 10.646 1.00 88.94 72 GLU A C 1
ATOM 547 O O . GLU A 1 72 ? 1.838 -8.661 9.846 1.00 88.94 72 GLU A O 1
ATOM 552 N N . ALA A 1 73 ? 1.046 -6.611 10.312 1.00 89.00 73 ALA A N 1
ATOM 553 C CA . ALA A 1 73 ? 0.459 -6.398 8.992 1.00 89.00 73 ALA A CA 1
ATOM 554 C C . ALA A 1 73 ? 1.512 -6.440 7.869 1.00 89.00 73 ALA A C 1
ATOM 556 O O . ALA A 1 73 ? 1.279 -7.075 6.836 1.00 89.00 73 ALA A O 1
ATOM 557 N N . ALA A 1 74 ? 2.685 -5.831 8.078 1.00 89.44 74 ALA A N 1
ATOM 558 C CA . ALA A 1 74 ? 3.802 -5.896 7.134 1.00 89.44 74 ALA A CA 1
ATOM 559 C C . ALA A 1 74 ? 4.281 -7.339 6.926 1.00 89.44 74 ALA A C 1
ATOM 561 O O . ALA A 1 74 ? 4.443 -7.787 5.790 1.00 89.44 74 ALA A O 1
ATOM 562 N N . THR A 1 75 ? 4.428 -8.092 8.016 1.00 89.19 75 THR A N 1
ATOM 563 C CA . THR A 1 75 ? 4.856 -9.497 7.986 1.00 89.19 75 THR A CA 1
ATOM 564 C C . THR A 1 75 ? 3.826 -10.381 7.281 1.00 89.19 75 THR A C 1
ATOM 566 O O . THR A 1 75 ? 4.185 -11.218 6.453 1.00 89.19 75 THR A O 1
ATOM 569 N N . ALA A 1 76 ? 2.535 -10.178 7.549 1.00 89.44 76 ALA A N 1
ATOM 570 C CA . ALA A 1 76 ? 1.453 -10.898 6.885 1.00 89.44 76 ALA A CA 1
ATOM 571 C C . ALA A 1 76 ? 1.433 -10.623 5.371 1.00 89.44 76 ALA A C 1
ATOM 573 O O . ALA A 1 76 ? 1.301 -11.554 4.573 1.00 89.44 76 ALA A O 1
ATOM 574 N N . LYS A 1 77 ? 1.640 -9.363 4.961 1.00 88.50 77 LYS A N 1
ATOM 575 C CA . LYS A 1 77 ? 1.809 -8.983 3.550 1.00 88.50 77 LYS A CA 1
ATOM 576 C C . LYS A 1 77 ? 3.032 -9.644 2.927 1.00 88.50 77 LYS A C 1
ATOM 578 O O . LYS A 1 77 ? 2.902 -10.250 1.870 1.00 88.50 77 LYS A O 1
ATOM 583 N N . ALA A 1 78 ? 4.191 -9.584 3.575 1.00 87.38 78 ALA A N 1
ATOM 584 C CA . ALA A 1 78 ? 5.406 -10.217 3.067 1.00 87.38 78 ALA A CA 1
ATOM 585 C C . ALA A 1 78 ? 5.223 -11.732 2.865 1.00 87.38 78 ALA A C 1
ATOM 587 O O . ALA A 1 78 ? 5.619 -12.269 1.836 1.00 87.38 78 ALA A O 1
ATOM 588 N N . ARG A 1 79 ? 4.535 -12.416 3.792 1.00 87.31 79 ARG A N 1
ATOM 589 C CA . ARG A 1 79 ? 4.191 -13.842 3.654 1.00 87.31 79 ARG A CA 1
ATOM 590 C C . ARG A 1 79 ? 3.249 -14.107 2.478 1.00 87.31 79 ARG A C 1
ATOM 592 O O . ARG A 1 79 ? 3.468 -15.060 1.732 1.00 87.31 79 ARG A O 1
ATOM 599 N N . LYS A 1 80 ? 2.226 -13.262 2.295 1.00 86.00 80 LYS A N 1
ATOM 600 C CA . LYS A 1 80 ? 1.258 -13.378 1.191 1.00 86.00 80 LYS A CA 1
ATOM 601 C C . LYS A 1 80 ? 1.919 -13.225 -0.181 1.00 86.00 80 LYS A C 1
ATOM 603 O O . LYS A 1 80 ? 1.571 -13.955 -1.099 1.00 86.00 80 LYS A O 1
ATOM 608 N N . TYR A 1 81 ? 2.874 -12.309 -0.305 1.00 86.19 81 TYR A N 1
ATOM 609 C CA . TYR A 1 81 ? 3.596 -12.037 -1.552 1.00 86.19 81 TYR A CA 1
ATOM 610 C C . TYR A 1 81 ? 4.993 -12.675 -1.565 1.00 86.19 81 TYR A C 1
ATOM 612 O O . TYR A 1 81 ? 5.890 -12.190 -2.249 1.00 86.19 81 TYR A O 1
ATOM 620 N N . SER A 1 82 ? 5.186 -13.777 -0.833 1.00 83.38 82 SER A N 1
ATOM 621 C CA . SER A 1 82 ? 6.486 -14.456 -0.728 1.00 83.38 82 SER A CA 1
ATOM 622 C C . SER A 1 82 ? 7.047 -14.903 -2.082 1.00 83.38 82 SER A C 1
ATOM 624 O O . SER A 1 82 ? 8.260 -14.946 -2.257 1.00 83.38 82 SER A O 1
ATOM 626 N N . THR A 1 83 ? 6.181 -15.145 -3.070 1.00 82.06 83 THR A N 1
ATOM 627 C CA . THR A 1 83 ? 6.551 -15.472 -4.456 1.00 82.06 83 THR A CA 1
ATOM 628 C C . THR A 1 83 ? 7.274 -14.342 -5.192 1.00 82.06 83 THR A C 1
ATOM 630 O O . THR A 1 83 ? 8.042 -14.618 -6.108 1.00 82.06 83 THR A O 1
ATOM 633 N N . LEU A 1 84 ? 7.052 -13.081 -4.804 1.00 80.56 84 LEU A N 1
ATOM 634 C CA . LEU A 1 84 ? 7.770 -11.918 -5.340 1.00 80.56 84 LEU A CA 1
ATOM 635 C C . LEU A 1 84 ? 9.138 -11.716 -4.661 1.00 80.56 84 LEU A C 1
ATOM 637 O O . LEU A 1 84 ? 9.947 -10.911 -5.126 1.00 80.56 84 LEU A O 1
ATOM 641 N N . GLY A 1 85 ? 9.395 -12.451 -3.575 1.00 81.75 85 GLY A N 1
ATOM 642 C CA . GLY A 1 85 ? 10.679 -12.508 -2.890 1.00 81.75 85 GLY A CA 1
ATOM 643 C C . GLY A 1 85 ? 11.188 -11.146 -2.422 1.00 81.75 85 GLY A C 1
ATOM 644 O O . GLY A 1 85 ? 10.434 -10.289 -1.955 1.00 81.75 85 GLY A O 1
ATOM 645 N N . GLU A 1 86 ? 12.497 -10.945 -2.563 1.00 82.88 86 GLU A N 1
ATOM 646 C CA . GLU A 1 86 ? 13.202 -9.749 -2.098 1.00 82.88 86 GLU A CA 1
ATOM 647 C C . GLU A 1 86 ? 12.808 -8.470 -2.853 1.00 82.88 86 GLU A C 1
ATOM 649 O O . GLU A 1 86 ? 13.070 -7.373 -2.374 1.00 82.88 86 GLU A O 1
ATOM 654 N N . PHE A 1 87 ? 12.141 -8.554 -4.002 1.00 86.81 87 PHE A N 1
ATOM 655 C CA . PHE A 1 87 ? 11.724 -7.366 -4.751 1.00 86.81 87 PHE A CA 1
ATOM 656 C C . PHE A 1 87 ? 10.399 -6.777 -4.261 1.00 86.81 87 PHE A C 1
ATOM 658 O O . PHE A 1 87 ? 10.021 -5.676 -4.669 1.00 86.81 87 PHE A O 1
ATOM 665 N N . PHE A 1 88 ? 9.692 -7.480 -3.374 1.00 89.69 88 PHE A N 1
ATOM 666 C CA . PHE A 1 88 ? 8.462 -6.984 -2.780 1.00 89.69 88 PHE A CA 1
ATOM 667 C C . PHE A 1 88 ? 8.737 -6.088 -1.571 1.00 89.69 88 PHE A C 1
ATOM 669 O O . PHE A 1 88 ? 9.543 -6.395 -0.686 1.00 89.69 88 PHE A O 1
ATOM 676 N N . ARG A 1 89 ? 8.042 -4.953 -1.529 1.00 89.75 89 ARG A N 1
ATOM 677 C CA . ARG A 1 89 ? 8.128 -3.964 -0.456 1.00 89.75 89 ARG A CA 1
ATOM 678 C C . ARG A 1 89 ? 6.710 -3.564 -0.035 1.00 89.75 89 ARG A C 1
ATOM 680 O O . ARG A 1 89 ? 6.056 -2.798 -0.748 1.00 89.75 89 ARG A O 1
ATOM 687 N N . PRO A 1 90 ? 6.193 -4.077 1.096 1.00 90.88 90 PRO A N 1
ATOM 688 C CA . PRO A 1 90 ? 4.904 -3.629 1.602 1.00 90.88 90 PRO A CA 1
ATOM 689 C C . PRO A 1 90 ? 5.007 -2.186 2.113 1.00 90.88 90 PRO A C 1
ATOM 691 O O . PRO A 1 90 ? 5.962 -1.834 2.801 1.00 90.88 90 PRO A O 1
ATOM 694 N N . ILE A 1 91 ? 4.010 -1.362 1.794 1.00 91.69 91 ILE A N 1
ATOM 695 C CA . ILE A 1 91 ? 3.849 -0.007 2.326 1.00 91.69 91 ILE A CA 1
ATOM 696 C C . ILE A 1 91 ? 2.664 -0.040 3.288 1.00 91.69 91 ILE A C 1
ATOM 698 O O . ILE A 1 91 ? 1.506 -0.011 2.867 1.00 91.69 91 ILE A O 1
ATOM 702 N N . ILE A 1 92 ? 2.949 -0.143 4.586 1.00 91.62 92 ILE A N 1
ATOM 703 C CA . ILE A 1 92 ? 1.920 -0.239 5.625 1.00 91.62 92 ILE A CA 1
ATOM 704 C C . ILE A 1 92 ? 1.749 1.106 6.328 1.00 91.62 92 ILE A C 1
ATOM 706 O O . ILE A 1 92 ? 2.680 1.629 6.946 1.00 91.62 92 ILE A O 1
ATOM 710 N N . ILE A 1 93 ? 0.532 1.647 6.256 1.00 90.56 93 ILE A N 1
ATOM 711 C CA . ILE A 1 93 ? 0.171 2.945 6.834 1.00 90.56 93 ILE A CA 1
ATOM 712 C C . ILE A 1 93 ? -1.070 2.769 7.708 1.00 90.56 93 ILE A C 1
ATOM 714 O O . ILE A 1 93 ? -2.004 2.054 7.363 1.00 90.56 93 ILE A O 1
ATOM 718 N N . SER A 1 94 ? -1.129 3.436 8.849 1.00 89.00 94 SER A N 1
ATOM 719 C CA . SER A 1 94 ? -2.336 3.495 9.657 1.00 89.00 94 SER A CA 1
ATOM 720 C C . SER A 1 94 ? -3.350 4.462 9.052 1.00 89.00 94 SER A C 1
ATOM 722 O O . SER A 1 94 ? -2.993 5.438 8.393 1.00 89.00 94 SER A O 1
ATOM 724 N N . ALA A 1 95 ? -4.635 4.285 9.350 1.00 82.38 95 ALA A N 1
ATOM 725 C CA . ALA A 1 95 ? -5.665 5.242 8.929 1.00 82.38 95 ALA A CA 1
ATOM 726 C C . ALA A 1 95 ? -5.394 6.693 9.404 1.00 82.38 95 ALA A C 1
ATOM 728 O O . ALA A 1 95 ? -5.875 7.656 8.796 1.00 82.38 95 ALA A O 1
ATOM 729 N N . ARG A 1 96 ? -4.599 6.869 10.472 1.00 80.88 96 ARG A N 1
ATOM 730 C CA . ARG A 1 96 ? -4.185 8.179 11.004 1.00 80.88 96 ARG A CA 1
ATOM 731 C C . ARG A 1 96 ? -2.846 8.682 10.446 1.00 80.88 96 ARG A C 1
ATOM 733 O O . ARG A 1 96 ? -2.450 9.781 10.801 1.00 80.88 96 ARG A O 1
ATOM 740 N N . GLY A 1 97 ? -2.200 7.940 9.545 1.00 82.19 97 GLY A N 1
ATOM 741 C CA . GLY A 1 97 ? -0.953 8.345 8.883 1.00 82.19 97 GLY A CA 1
ATOM 742 C C . GLY A 1 97 ? 0.331 7.865 9.566 1.00 82.19 97 GLY A C 1
ATOM 743 O O . GLY A 1 97 ? 1.414 8.259 9.151 1.00 82.19 97 GLY A O 1
ATOM 744 N N . LEU A 1 98 ? 0.236 7.008 10.586 1.00 87.00 98 LEU A N 1
ATOM 745 C CA . LEU A 1 98 ? 1.412 6.379 11.197 1.00 87.00 98 LEU A CA 1
ATOM 746 C C . LEU A 1 98 ? 1.955 5.296 10.261 1.00 87.00 98 LEU A C 1
ATOM 748 O O . LEU A 1 98 ? 1.186 4.451 9.815 1.00 87.00 98 LEU A O 1
ATOM 752 N N . MET A 1 99 ? 3.252 5.293 9.980 1.00 89.94 99 MET A N 1
ATOM 753 C CA . MET A 1 99 ? 3.878 4.290 9.116 1.00 89.94 99 MET A CA 1
ATOM 754 C C . MET A 1 99 ? 4.660 3.260 9.928 1.00 89.94 99 MET A C 1
ATOM 756 O O . MET A 1 99 ? 5.233 3.572 10.972 1.00 89.94 99 MET A O 1
ATOM 760 N N . GLU A 1 100 ? 4.727 2.037 9.410 1.00 89.12 100 GLU A N 1
ATOM 761 C CA . GLU A 1 100 ? 5.658 1.028 9.915 1.00 89.12 100 GLU A CA 1
ATOM 762 C C . GLU A 1 100 ? 7.121 1.479 9.678 1.00 89.12 100 GLU A C 1
ATOM 764 O O . GLU A 1 100 ? 7.410 2.257 8.765 1.00 89.12 100 GLU A O 1
ATOM 769 N N . LYS A 1 101 ? 8.064 1.028 10.515 1.00 87.88 101 LYS A N 1
ATOM 770 C CA . LYS A 1 101 ? 9.462 1.496 10.504 1.00 87.88 101 LYS A CA 1
ATOM 771 C C . LYS A 1 101 ? 10.174 1.201 9.177 1.00 87.88 101 LYS A C 1
ATOM 773 O O . LYS A 1 101 ? 10.792 2.100 8.603 1.00 87.88 101 LYS A O 1
ATOM 778 N N . SER A 1 102 ? 10.095 -0.033 8.683 1.00 86.25 102 SER A N 1
ATOM 779 C CA . SER A 1 102 ? 10.691 -0.427 7.399 1.00 86.25 102 SER A CA 1
ATOM 780 C C . SER A 1 102 ? 9.999 0.252 6.209 1.00 86.25 102 SER A C 1
ATOM 782 O O . SER A 1 102 ? 10.662 0.641 5.244 1.00 86.25 102 SER A O 1
ATOM 784 N N . THR A 1 103 ? 8.690 0.499 6.317 1.00 89.06 103 THR A N 1
ATOM 785 C CA . THR A 1 103 ? 7.900 1.264 5.345 1.00 89.06 103 THR A CA 1
ATOM 786 C C . THR A 1 103 ? 8.395 2.705 5.257 1.00 89.06 103 THR A C 1
ATOM 788 O O . THR A 1 103 ? 8.668 3.184 4.159 1.00 89.06 103 THR A O 1
ATOM 791 N N . ALA A 1 104 ? 8.574 3.388 6.392 1.00 88.62 104 ALA A N 1
ATOM 792 C CA . ALA A 1 104 ? 9.054 4.768 6.424 1.00 88.62 104 ALA A CA 1
ATOM 793 C C . ALA A 1 104 ? 10.455 4.900 5.806 1.00 88.62 104 ALA A C 1
ATOM 795 O O . ALA A 1 104 ? 10.724 5.843 5.060 1.00 88.62 104 ALA A O 1
ATOM 796 N N . GLN A 1 105 ? 11.341 3.936 6.074 1.00 89.38 105 GLN A N 1
ATOM 797 C CA . GLN A 1 105 ? 12.668 3.909 5.462 1.00 89.38 105 GLN A CA 1
ATOM 798 C C . GLN A 1 105 ? 12.589 3.676 3.949 1.00 89.38 105 GLN A C 1
ATOM 800 O O . GLN A 1 105 ? 13.221 4.399 3.182 1.00 89.38 105 GLN A O 1
ATOM 805 N N . THR A 1 106 ? 11.784 2.704 3.515 1.00 87.56 106 THR A N 1
ATOM 806 C CA . THR A 1 106 ? 11.580 2.397 2.092 1.00 87.56 106 THR A CA 1
ATOM 807 C C . THR A 1 106 ? 11.019 3.600 1.343 1.00 87.56 106 THR A C 1
ATOM 809 O O . THR A 1 106 ? 11.491 3.927 0.259 1.00 87.56 106 THR A O 1
ATOM 812 N N . TYR A 1 107 ? 10.049 4.288 1.940 1.00 88.00 107 TYR A N 1
ATOM 813 C CA . TYR A 1 107 ? 9.419 5.467 1.365 1.00 88.00 107 TYR A CA 1
ATOM 814 C C . TYR A 1 107 ? 10.407 6.628 1.209 1.00 88.00 107 TYR A C 1
ATOM 816 O O . TYR A 1 107 ? 10.467 7.222 0.139 1.00 88.00 107 TYR A O 1
ATOM 824 N N . LYS A 1 108 ? 11.268 6.885 2.205 1.00 88.06 108 LYS A N 1
ATOM 825 C CA . LYS A 1 108 ? 12.350 7.879 2.080 1.00 88.06 108 LYS A CA 1
ATOM 826 C C . LYS A 1 108 ? 13.321 7.542 0.952 1.00 88.06 108 LYS A C 1
ATOM 828 O O . LYS A 1 108 ? 13.713 8.426 0.196 1.00 88.06 108 LYS A O 1
ATOM 833 N N . THR A 1 109 ? 13.730 6.279 0.840 1.00 86.88 109 THR A N 1
ATOM 834 C CA . THR A 1 109 ? 14.618 5.839 -0.248 1.00 86.88 109 THR A CA 1
ATOM 835 C C . THR A 1 109 ? 13.945 6.015 -1.605 1.00 86.88 109 THR A C 1
ATOM 837 O O . THR A 1 109 ? 14.574 6.475 -2.551 1.00 86.88 109 THR A O 1
ATOM 840 N N . LEU A 1 110 ? 12.656 5.699 -1.686 1.00 85.88 110 LEU A N 1
ATOM 841 C CA . LEU A 1 110 ? 11.871 5.826 -2.901 1.00 85.88 110 LEU A CA 1
ATOM 842 C C . LEU A 1 110 ? 11.677 7.298 -3.297 1.00 85.88 110 LEU A C 1
ATOM 844 O O . LEU A 1 110 ? 11.914 7.636 -4.445 1.00 85.88 110 LEU A O 1
ATOM 848 N N . GLN A 1 111 ? 11.381 8.195 -2.354 1.00 85.94 111 GLN A N 1
ATOM 849 C CA . GLN A 1 111 ? 11.324 9.639 -2.613 1.00 85.94 111 GLN A CA 1
ATOM 850 C C . GLN A 1 111 ? 12.657 10.209 -3.115 1.00 85.94 111 GLN A C 1
ATOM 852 O O . GLN A 1 111 ? 12.653 11.086 -3.966 1.00 85.94 111 GLN A O 1
ATOM 857 N N . LYS A 1 112 ? 13.797 9.703 -2.622 1.00 86.75 112 LYS A N 1
ATOM 858 C CA . LYS A 1 112 ? 15.127 10.113 -3.107 1.00 86.75 112 LYS A CA 1
ATOM 859 C C . LYS A 1 112 ? 15.452 9.590 -4.506 1.00 86.75 112 LYS A C 1
AT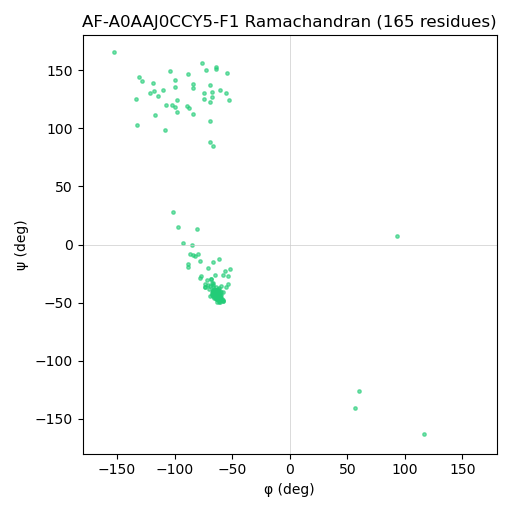OM 861 O O . LYS A 1 112 ? 16.239 10.210 -5.208 1.00 86.75 112 LYS A O 1
ATOM 866 N N . ALA A 1 113 ? 14.919 8.425 -4.865 1.00 84.19 113 ALA A N 1
ATOM 867 C CA . ALA A 1 113 ? 15.184 7.780 -6.147 1.00 84.19 113 ALA A CA 1
ATOM 868 C C . ALA A 1 113 ? 14.222 8.226 -7.259 1.00 84.19 113 ALA A C 1
ATOM 870 O O . ALA A 1 113 ? 14.509 8.014 -8.435 1.00 84.19 113 ALA A O 1
ATOM 871 N N . LEU A 1 114 ? 13.070 8.792 -6.895 1.00 85.25 114 LEU A N 1
ATOM 872 C CA . LEU A 1 114 ? 12.063 9.267 -7.832 1.00 85.25 114 LEU A CA 1
ATOM 873 C C . LEU A 1 114 ? 12.318 10.716 -8.251 1.00 85.25 114 LEU A C 1
ATOM 875 O O . LEU A 1 114 ? 12.746 11.550 -7.458 1.00 85.25 114 LEU A O 1
ATOM 879 N N . ASP A 1 115 ? 11.970 11.012 -9.500 1.00 85.38 115 AS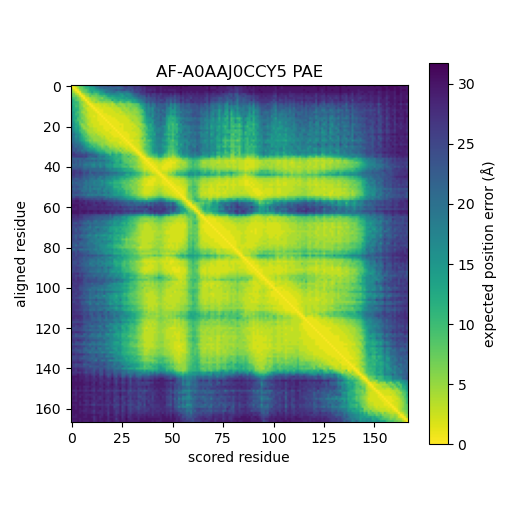P A N 1
ATOM 880 C CA . ASP A 1 115 ? 11.866 12.378 -10.011 1.00 85.38 115 ASP A CA 1
ATOM 881 C C . ASP A 1 115 ? 10.748 13.153 -9.271 1.00 85.38 115 ASP A C 1
ATOM 883 O O . ASP A 1 115 ? 9.766 12.522 -8.848 1.00 85.38 115 ASP A O 1
ATOM 887 N N . PRO A 1 116 ? 10.823 14.494 -9.112 1.00 87.31 116 PRO A N 1
ATOM 888 C CA . PRO A 1 116 ? 9.828 15.265 -8.364 1.00 87.31 116 PRO A CA 1
ATOM 889 C C . PRO A 1 116 ? 8.384 15.038 -8.826 1.00 87.31 116 PRO A C 1
ATOM 891 O O . PRO A 1 116 ? 7.471 15.003 -7.999 1.00 87.31 116 PRO A O 1
ATOM 894 N N . VAL A 1 117 ? 8.167 14.810 -10.126 1.00 88.38 117 VAL A N 1
ATOM 895 C CA . VAL A 1 117 ? 6.835 14.506 -10.673 1.00 88.38 117 VAL A CA 1
ATOM 896 C C . VAL A 1 117 ? 6.321 13.154 -10.164 1.00 88.38 117 VAL A C 1
ATOM 898 O O . VAL A 1 117 ? 5.170 13.035 -9.740 1.00 88.38 117 VAL A O 1
ATOM 901 N N . ALA A 1 118 ? 7.175 12.129 -10.162 1.00 85.06 118 ALA A N 1
ATOM 902 C CA . ALA A 1 118 ? 6.812 10.792 -9.701 1.00 85.06 118 ALA A CA 1
ATOM 903 C C . ALA A 1 118 ? 6.617 10.737 -8.176 1.00 85.06 118 ALA A C 1
ATOM 905 O O . ALA A 1 118 ? 5.724 10.036 -7.694 1.00 85.06 118 ALA A O 1
ATOM 906 N N . ALA A 1 119 ? 7.402 11.510 -7.419 1.00 86.75 119 ALA A N 1
ATOM 907 C CA . ALA A 1 119 ? 7.216 11.668 -5.980 1.00 86.75 119 ALA A CA 1
ATOM 908 C C . ALA A 1 119 ? 5.859 12.324 -5.656 1.00 86.75 119 ALA A C 1
ATOM 910 O O . ALA A 1 119 ? 5.094 11.789 -4.855 1.00 86.75 119 ALA A O 1
ATOM 911 N N . ALA A 1 120 ? 5.497 13.410 -6.349 1.00 89.38 120 ALA A N 1
ATOM 912 C CA . ALA A 1 120 ? 4.203 14.072 -6.167 1.00 89.38 120 ALA A CA 1
ATOM 913 C C . ALA A 1 120 ? 3.014 13.158 -6.521 1.00 89.38 120 ALA A C 1
ATOM 915 O O . ALA A 1 120 ? 1.987 13.154 -5.831 1.00 89.38 120 ALA A O 1
ATOM 916 N N . TRP A 1 121 ? 3.152 12.346 -7.575 1.00 90.50 121 TRP A N 1
ATOM 917 C CA . TRP A 1 121 ? 2.152 11.340 -7.936 1.00 90.50 121 TRP A CA 1
ATOM 918 C C . TRP A 1 121 ? 1.950 10.306 -6.822 1.00 90.50 121 TRP A C 1
ATOM 920 O O . TRP A 1 121 ? 0.811 10.003 -6.459 1.00 90.50 121 TRP A O 1
ATOM 930 N N . LEU A 1 122 ? 3.039 9.796 -6.243 1.00 88.44 122 LEU A N 1
ATOM 931 C CA . LEU A 1 122 ? 2.981 8.832 -5.147 1.00 88.44 122 LEU A CA 1
ATOM 932 C C . LEU A 1 122 ? 2.327 9.425 -3.895 1.00 88.44 122 LEU A C 1
ATOM 934 O O . LEU A 1 122 ? 1.475 8.783 -3.277 1.00 88.44 122 LEU A O 1
ATOM 938 N N . ASP A 1 123 ? 2.701 10.647 -3.532 1.00 89.25 123 ASP A N 1
ATOM 939 C CA . ASP A 1 123 ? 2.145 11.333 -2.367 1.00 89.25 123 ASP A CA 1
ATOM 940 C C . ASP A 1 123 ? 0.636 11.551 -2.545 1.00 89.25 123 ASP A C 1
ATOM 942 O O . ASP A 1 123 ? -0.157 11.298 -1.632 1.00 89.25 123 ASP A O 1
ATOM 946 N N . THR A 1 124 ? 0.217 11.902 -3.764 1.00 92.06 124 THR A N 1
ATOM 947 C CA . THR A 1 124 ? -1.198 12.014 -4.141 1.00 92.06 124 THR A CA 1
ATOM 948 C C . THR A 1 124 ? -1.914 10.664 -4.051 1.00 92.06 124 THR A C 1
ATOM 950 O O . THR A 1 124 ? -3.006 10.580 -3.484 1.00 92.06 124 THR A O 1
ATOM 953 N N . LEU A 1 125 ? -1.305 9.587 -4.557 1.00 90.56 125 LEU A N 1
ATOM 954 C CA . LEU A 1 125 ? -1.850 8.228 -4.491 1.00 90.56 125 LEU A CA 1
ATOM 955 C C . LEU A 1 125 ? -2.099 7.803 -3.035 1.00 90.56 125 LEU A C 1
ATOM 957 O O . LEU A 1 125 ? -3.186 7.316 -2.702 1.00 90.56 125 LEU A O 1
ATOM 961 N N . ILE A 1 126 ? -1.119 8.019 -2.154 1.00 88.62 126 ILE A N 1
ATOM 962 C CA . ILE A 1 126 ? -1.227 7.708 -0.724 1.00 88.62 126 ILE A CA 1
ATOM 963 C C . ILE A 1 126 ? -2.312 8.573 -0.073 1.00 88.62 126 ILE A C 1
ATOM 965 O O . ILE A 1 126 ? -3.173 8.043 0.636 1.00 88.62 126 ILE A O 1
ATOM 969 N N . GLY A 1 127 ? -2.327 9.879 -0.355 1.00 90.62 127 GLY A N 1
ATOM 970 C CA . GLY A 1 127 ? -3.320 10.819 0.166 1.00 90.62 127 GLY A CA 1
ATOM 971 C C . GLY A 1 127 ? -4.756 10.436 -0.201 1.00 90.62 127 GLY A C 1
ATOM 972 O O . GLY A 1 127 ? -5.620 10.334 0.675 1.00 90.62 127 GLY A O 1
ATOM 973 N N . VAL A 1 128 ? -5.009 10.129 -1.477 1.00 91.31 128 VAL A N 1
ATOM 974 C CA . VAL A 1 128 ? -6.323 9.677 -1.967 1.00 91.31 128 VAL A CA 1
ATOM 975 C C . VAL A 1 128 ? -6.724 8.352 -1.318 1.00 91.31 128 VAL A C 1
ATOM 977 O O . VAL A 1 128 ? -7.873 8.182 -0.902 1.00 91.31 128 VAL A O 1
ATOM 980 N N . THR A 1 129 ? -5.789 7.411 -1.193 1.00 89.94 129 THR A N 1
ATOM 981 C CA . THR A 1 129 ? -6.055 6.096 -0.592 1.00 89.94 129 THR A CA 1
ATOM 982 C C . THR A 1 129 ? -6.401 6.229 0.896 1.00 89.94 129 THR A C 1
ATOM 984 O O . THR A 1 129 ? -7.344 5.587 1.372 1.00 89.94 129 THR A O 1
ATOM 987 N N . LEU A 1 130 ? -5.721 7.121 1.625 1.00 89.38 130 LEU A N 1
ATOM 988 C CA . LEU A 1 130 ? -6.041 7.467 3.014 1.00 89.38 130 LEU A CA 1
ATOM 989 C C . LEU A 1 130 ? -7.415 8.122 3.144 1.00 89.38 130 LEU A C 1
ATOM 991 O O . LEU A 1 130 ? -8.201 7.712 4.000 1.00 89.38 130 LEU A O 1
ATOM 995 N N . ALA A 1 131 ? -7.735 9.093 2.287 1.00 89.94 131 ALA A N 1
ATOM 996 C CA . ALA A 1 131 ? -9.035 9.760 2.292 1.00 89.94 131 ALA A CA 1
ATOM 997 C C . ALA A 1 131 ? -10.183 8.765 2.060 1.00 89.94 131 ALA A C 1
ATOM 999 O O . ALA A 1 131 ? -11.141 8.736 2.835 1.00 89.94 131 ALA A O 1
ATOM 1000 N N . LYS A 1 132 ? -10.044 7.876 1.066 1.00 89.12 132 LYS A N 1
ATOM 1001 C CA . LYS A 1 132 ? -11.011 6.801 0.793 1.00 89.12 132 LYS A CA 1
ATOM 1002 C C . LYS A 1 132 ? -11.190 5.876 1.995 1.00 89.12 132 LYS A C 1
ATOM 1004 O O . LYS A 1 132 ? -12.319 5.597 2.389 1.00 89.12 132 LYS A O 1
ATOM 1009 N N . ASN A 1 133 ? -10.097 5.435 2.619 1.00 87.31 133 ASN A N 1
ATOM 1010 C CA . ASN A 1 133 ? -10.175 4.560 3.792 1.00 87.31 133 ASN A CA 1
ATOM 1011 C C . ASN A 1 133 ? -10.846 5.242 4.990 1.00 87.31 133 ASN A C 1
ATOM 1013 O O . ASN A 1 133 ? -11.640 4.608 5.689 1.00 87.31 133 ASN A O 1
ATOM 1017 N N . ARG A 1 134 ? -10.581 6.534 5.215 1.00 84.31 134 ARG A N 1
ATOM 1018 C CA . ARG A 1 134 ? -11.248 7.321 6.264 1.00 84.31 134 ARG A CA 1
ATOM 1019 C C . ARG A 1 134 ? -12.738 7.483 5.987 1.00 84.31 134 ARG A C 1
ATOM 1021 O O . ARG A 1 134 ? -13.529 7.257 6.897 1.00 84.31 134 ARG A O 1
ATOM 1028 N N . ALA A 1 135 ? -13.122 7.801 4.752 1.00 85.94 135 ALA A N 1
ATOM 1029 C CA . ALA A 1 135 ? -14.524 7.916 4.357 1.00 85.94 135 ALA A CA 1
ATOM 1030 C C . ALA A 1 135 ? -15.276 6.588 4.547 1.00 85.94 135 ALA A C 1
ATOM 1032 O O . ALA A 1 135 ? -16.331 6.563 5.178 1.00 85.94 135 ALA A O 1
ATOM 1033 N N . SER A 1 136 ? -14.695 5.468 4.103 1.00 83.88 136 SER A N 1
ATOM 1034 C CA . SER A 1 136 ? -15.263 4.129 4.313 1.00 83.88 136 SER A CA 1
ATOM 1035 C C . SER A 1 136 ? -15.371 3.766 5.795 1.00 83.88 136 SER A C 1
ATOM 1037 O O . SER A 1 136 ? -16.390 3.229 6.229 1.00 83.88 136 SER A O 1
ATOM 1039 N N . SER A 1 137 ? -14.353 4.099 6.593 1.00 79.75 137 SER A N 1
ATOM 1040 C CA . SER A 1 137 ? -14.372 3.878 8.044 1.00 79.75 137 SER A CA 1
ATOM 1041 C C . SER A 1 137 ? -15.470 4.705 8.719 1.00 79.75 137 SER A C 1
ATOM 1043 O O . SER A 1 137 ? -16.237 4.169 9.516 1.00 79.75 137 SER A O 1
ATOM 1045 N N . ALA A 1 138 ? -15.601 5.986 8.361 1.00 79.69 138 ALA A N 1
ATOM 1046 C CA . ALA A 1 138 ? -16.646 6.868 8.872 1.00 79.69 138 ALA A CA 1
ATOM 1047 C C . ALA A 1 138 ? -18.048 6.368 8.489 1.00 79.69 138 ALA A C 1
ATOM 1049 O O . ALA A 1 138 ? -18.927 6.289 9.346 1.00 79.69 138 ALA A O 1
ATOM 1050 N N . ALA A 1 139 ? -18.242 5.948 7.235 1.00 81.31 139 ALA A N 1
ATOM 1051 C CA . ALA A 1 139 ? -19.498 5.369 6.768 1.00 81.31 139 ALA A CA 1
ATOM 1052 C C . ALA A 1 139 ? -19.846 4.066 7.508 1.00 81.31 139 ALA A C 1
ATOM 1054 O O . ALA A 1 139 ? -21.003 3.847 7.866 1.00 81.31 139 ALA A O 1
ATOM 1055 N N . SER A 1 140 ? -18.857 3.210 7.784 1.00 75.12 140 SER A N 1
ATOM 1056 C CA . SER A 1 140 ? -19.062 1.981 8.557 1.00 75.12 140 SER A CA 1
ATOM 1057 C C . SER A 1 140 ? -19.463 2.271 10.004 1.00 75.12 140 SER A C 1
ATOM 1059 O O . SER A 1 140 ? -20.338 1.593 10.536 1.00 75.12 140 SER A O 1
ATOM 1061 N N . ILE A 1 141 ? -18.859 3.279 10.640 1.00 72.94 141 ILE A N 1
ATOM 1062 C CA . ILE A 1 141 ? -19.223 3.706 11.999 1.00 72.94 141 ILE A CA 1
ATOM 1063 C C . ILE A 1 141 ? -20.636 4.304 12.011 1.00 72.94 141 ILE A C 1
ATOM 1065 O O . ILE A 1 141 ? -21.420 4.008 12.910 1.00 72.94 141 ILE A O 1
ATOM 1069 N N . ALA A 1 142 ? -20.988 5.104 11.000 1.00 71.62 142 ALA A N 1
ATOM 1070 C CA . ALA A 1 142 ? -22.323 5.683 10.871 1.00 71.62 142 ALA A CA 1
ATOM 1071 C C . ALA A 1 142 ? -23.409 4.604 10.716 1.00 71.62 142 ALA A C 1
ATOM 1073 O O . ALA A 1 142 ? -24.448 4.699 11.360 1.00 71.62 142 ALA A O 1
ATOM 1074 N N . LYS A 1 143 ? -23.146 3.550 9.929 1.00 68.31 143 LYS A N 1
ATOM 1075 C CA . LYS A 1 143 ? -24.044 2.389 9.785 1.00 68.31 143 LYS A CA 1
ATOM 1076 C C . LYS A 1 143 ? -24.142 1.529 11.049 1.00 68.31 143 LYS A C 1
ATOM 1078 O O . LYS A 1 143 ? -25.171 0.903 11.269 1.00 68.31 143 LYS A O 1
ATOM 1083 N N . ALA A 1 144 ? -23.085 1.478 11.860 1.00 60.69 144 ALA A N 1
ATOM 1084 C CA . ALA A 1 144 ? -23.047 0.690 13.092 1.00 60.69 144 ALA A CA 1
ATOM 1085 C C . ALA A 1 144 ? -23.787 1.348 14.270 1.00 60.69 144 ALA A C 1
ATOM 1087 O O . ALA A 1 144 ? -24.061 0.676 15.264 1.00 60.69 144 ALA A O 1
ATOM 1088 N N . LYS A 1 145 ? -24.134 2.642 14.188 1.00 58.28 145 LYS A N 1
ATOM 1089 C CA . LYS A 1 145 ? -25.048 3.249 15.162 1.00 58.28 145 LYS A CA 1
ATOM 1090 C C . LYS A 1 145 ? -26.449 2.663 14.941 1.00 58.28 145 LYS A C 1
ATOM 1092 O O . LYS A 1 145 ? -26.976 2.829 13.839 1.00 58.28 145 LYS A O 1
ATOM 1097 N N . PRO A 1 146 ? -27.095 2.032 15.945 1.00 55.34 146 PRO A N 1
ATOM 1098 C CA . PRO A 1 146 ? -28.522 1.763 15.839 1.00 55.34 146 PRO A CA 1
ATOM 1099 C C . PRO A 1 146 ? -29.202 3.104 15.576 1.00 55.34 146 PRO A C 1
ATOM 1101 O O . PRO A 1 146 ? -28.881 4.099 16.237 1.00 55.34 146 PRO A O 1
ATOM 1104 N N . SER A 1 147 ? -30.070 3.163 14.561 1.00 63.47 147 SER A N 1
ATOM 1105 C CA . SER A 1 147 ? -30.790 4.401 14.276 1.00 63.47 147 SER A CA 1
ATOM 1106 C C . SER A 1 147 ? -31.452 4.839 15.581 1.00 63.47 147 SER A C 1
ATOM 1108 O O . SER A 1 147 ? -32.162 4.055 16.212 1.00 63.47 147 SER A O 1
ATOM 1110 N N . GLN A 1 148 ? -31.187 6.066 16.038 1.00 60.09 148 GLN A N 1
ATOM 1111 C CA . GLN A 1 148 ? -31.814 6.565 17.267 1.00 60.09 148 GLN A CA 1
ATOM 1112 C C . GLN A 1 148 ? -33.340 6.433 17.184 1.00 60.09 148 GLN A C 1
ATOM 1114 O O . GLN A 1 148 ? -33.999 6.223 18.193 1.00 60.09 148 GLN A O 1
ATOM 1119 N N . GLN A 1 149 ? -33.885 6.456 15.966 1.00 59.34 149 GLN A N 1
ATOM 1120 C CA . GLN A 1 149 ? -35.269 6.136 15.653 1.00 59.34 149 GLN A CA 1
ATOM 1121 C C . GLN A 1 149 ? -35.683 4.723 16.084 1.00 59.34 149 GLN A C 1
ATOM 1123 O O . GLN A 1 149 ? -36.694 4.608 16.764 1.00 59.34 149 GLN A O 1
ATOM 1128 N N . ALA A 1 150 ? -34.924 3.668 15.771 1.00 64.69 150 ALA A N 1
ATOM 1129 C CA . ALA A 1 150 ? -35.234 2.304 16.213 1.00 64.69 150 ALA A CA 1
ATOM 1130 C C . ALA A 1 150 ? -35.180 2.166 17.743 1.00 64.69 150 ALA A C 1
ATOM 1132 O O . ALA A 1 150 ? -36.064 1.548 18.333 1.00 64.69 150 ALA A O 1
ATOM 1133 N N . THR A 1 151 ? -34.207 2.809 18.396 1.00 72.56 151 THR A N 1
ATOM 1134 C CA . THR A 1 151 ? -34.111 2.835 19.864 1.00 72.56 151 THR A CA 1
ATOM 1135 C C . THR A 1 151 ? -35.292 3.584 20.486 1.00 72.56 151 THR A C 1
ATOM 1137 O O . THR A 1 151 ? -35.905 3.095 21.429 1.00 72.56 151 THR A O 1
ATOM 1140 N N . TRP A 1 152 ? -35.685 4.732 19.925 1.00 71.00 152 TRP A N 1
ATOM 1141 C CA . TRP A 1 152 ? -36.856 5.490 20.375 1.00 71.00 152 TRP A CA 1
ATOM 1142 C C . TRP A 1 152 ? -38.177 4.758 20.120 1.00 71.00 152 TRP A C 1
ATOM 1144 O O . TRP A 1 152 ? -39.080 4.824 20.955 1.00 71.00 152 TRP A O 1
ATOM 1154 N N . GLN A 1 153 ? -38.305 4.040 19.003 1.00 77.38 153 GLN A N 1
ATOM 1155 C CA . GLN A 1 153 ? -39.484 3.224 18.705 1.00 77.38 153 GLN A CA 1
ATOM 1156 C C . GLN A 1 153 ? -39.598 2.033 19.662 1.00 77.38 153 GLN A C 1
ATOM 1158 O O . GLN A 1 153 ? -40.682 1.795 20.195 1.00 77.38 153 GLN A O 1
ATOM 1163 N N . ALA A 1 154 ? -38.485 1.350 19.951 1.00 76.56 154 ALA A N 1
ATOM 1164 C CA . ALA A 1 154 ? -38.438 0.272 20.934 1.00 76.56 154 ALA A CA 1
ATOM 1165 C C . ALA A 1 154 ? -38.827 0.782 22.329 1.00 76.56 154 ALA A C 1
ATOM 1167 O O . ALA A 1 154 ? -39.747 0.244 22.935 1.00 76.56 154 ALA A O 1
ATOM 1168 N N . THR A 1 155 ? -38.236 1.888 22.793 1.00 79.56 155 THR A N 1
ATOM 1169 C CA . THR A 1 155 ? -38.573 2.500 24.090 1.00 79.56 155 THR A CA 1
ATOM 1170 C C . THR A 1 155 ? -40.046 2.916 24.173 1.00 79.56 155 THR A C 1
ATOM 1172 O O . THR A 1 155 ? -40.701 2.675 25.188 1.00 79.56 155 THR A O 1
ATOM 1175 N N . ARG A 1 156 ? -40.616 3.487 23.100 1.00 78.00 156 ARG A N 1
ATOM 1176 C CA . ARG A 1 156 ? -42.052 3.828 23.047 1.00 78.00 156 ARG A CA 1
ATOM 1177 C C . ARG A 1 156 ? -42.947 2.593 23.111 1.00 78.00 156 ARG A C 1
ATOM 1179 O O . ARG A 1 156 ? -43.989 2.650 23.763 1.00 78.00 156 ARG A O 1
ATOM 1186 N N . ALA A 1 157 ? -42.570 1.499 22.454 1.00 81.62 157 ALA A N 1
ATOM 1187 C CA . ALA A 1 157 ? -43.323 0.249 22.504 1.00 81.62 157 ALA A CA 1
ATOM 1188 C C . ALA A 1 157 ? -43.336 -0.340 23.926 1.00 81.62 157 ALA A C 1
ATOM 1190 O O . ALA A 1 157 ? -44.399 -0.715 24.422 1.00 81.62 157 ALA A O 1
ATOM 1191 N N . THR A 1 158 ? -42.197 -0.324 24.625 1.00 82.44 158 THR A N 1
ATOM 1192 C CA . THR A 1 158 ? -42.091 -0.816 26.008 1.00 82.44 158 THR A CA 1
ATOM 1193 C C . THR A 1 158 ? -42.905 0.027 26.992 1.00 82.44 158 THR A C 1
ATOM 1195 O O . THR A 1 158 ? -43.564 -0.513 27.879 1.00 82.44 158 THR A O 1
ATOM 1198 N N . LEU A 1 159 ? -42.912 1.354 26.822 1.00 77.31 159 LEU A N 1
ATOM 1199 C CA . LEU A 1 159 ? -43.715 2.260 27.652 1.00 77.31 159 LEU A CA 1
ATOM 1200 C C . LEU A 1 159 ? -45.224 2.064 27.430 1.00 77.31 159 LEU A C 1
ATOM 1202 O O . LEU A 1 159 ? -45.980 2.040 28.397 1.00 77.31 159 LEU A O 1
ATOM 1206 N N . ARG A 1 160 ? -45.657 1.840 26.180 1.00 75.50 160 ARG A N 1
ATOM 1207 C CA . ARG A 1 160 ? -47.062 1.531 25.849 1.00 75.50 160 ARG A CA 1
ATOM 1208 C C . ARG A 1 160 ? -47.527 0.181 26.394 1.00 75.50 160 ARG A C 1
ATOM 1210 O O . ARG A 1 160 ? -48.684 0.048 26.778 1.00 75.50 160 ARG A O 1
ATOM 1217 N N . ALA A 1 161 ? -46.646 -0.817 26.436 1.00 75.12 161 ALA A N 1
ATOM 1218 C CA . ALA A 1 161 ? -46.961 -2.120 27.019 1.00 75.12 161 ALA A CA 1
ATOM 1219 C C . ALA A 1 161 ? -47.160 -2.039 28.544 1.00 75.12 161 ALA A C 1
ATOM 1221 O O . ALA A 1 161 ? -47.993 -2.752 29.093 1.00 75.12 161 ALA A O 1
ATOM 1222 N N . ARG A 1 162 ? -46.435 -1.136 29.220 1.00 66.88 162 ARG A N 1
ATOM 1223 C CA . ARG A 1 162 ? -46.558 -0.884 30.665 1.00 66.88 162 ARG A CA 1
ATOM 1224 C C . ARG A 1 162 ? -47.782 -0.058 31.058 1.00 66.88 162 ARG A C 1
ATOM 1226 O O . ARG A 1 162 ? -48.253 -0.201 32.178 1.00 66.88 162 ARG A O 1
ATOM 1233 N N . SER A 1 163 ? -48.288 0.796 30.170 1.00 67.50 163 SER A N 1
ATOM 1234 C CA . SER A 1 163 ? -49.444 1.658 30.450 1.00 67.50 163 SER A CA 1
ATOM 1235 C C . SER A 1 163 ? -50.796 0.979 30.214 1.00 67.50 163 SER A C 1
ATOM 1237 O O . SER A 1 163 ? -51.829 1.623 30.375 1.00 67.50 163 SER A O 1
ATOM 1239 N N . LYS A 1 164 ? -50.817 -0.288 29.782 1.00 61.19 164 LYS A N 1
ATOM 1240 C CA . LYS A 1 164 ? -52.058 -1.043 29.601 1.00 61.19 164 LYS A CA 1
ATOM 1241 C C . LYS A 1 164 ? -52.458 -1.628 30.964 1.00 61.19 164 LYS A C 1
ATOM 1243 O O . LYS A 1 164 ? -51.712 -2.469 31.471 1.00 61.19 164 LYS A O 1
ATOM 1248 N N . PRO A 1 165 ? -53.564 -1.185 31.591 1.00 58.38 165 PRO A N 1
ATOM 1249 C CA . PRO A 1 165 ? -53.991 -1.754 32.861 1.00 58.38 165 PRO A CA 1
ATOM 1250 C C . PRO A 1 165 ? -54.279 -3.246 32.671 1.00 58.38 165 PRO A C 1
ATOM 1252 O O . PRO A 1 165 ? -54.907 -3.653 31.691 1.00 58.38 165 PRO A O 1
ATOM 1255 N N . ARG A 1 166 ? -53.750 -4.063 33.586 1.00 60.06 166 ARG A N 1
ATOM 1256 C CA . ARG A 1 166 ? -54.142 -5.466 33.728 1.00 60.06 166 ARG A CA 1
ATOM 1257 C C . ARG A 1 166 ? -55.575 -5.466 34.259 1.00 60.06 166 ARG A C 1
ATOM 1259 O O . ARG A 1 166 ? -55.771 -5.091 35.411 1.00 60.06 166 ARG A O 1
ATOM 1266 N N . ASN A 1 167 ? -56.527 -5.804 33.391 1.00 53.50 167 ASN A N 1
ATOM 1267 C CA . ASN A 1 167 ? -57.864 -6.228 33.809 1.00 53.50 167 ASN A CA 1
ATOM 1268 C C . ASN A 1 167 ? -57.775 -7.538 34.590 1.00 53.50 167 ASN A C 1
ATOM 1270 O O . ASN A 1 167 ? -56.884 -8.353 34.244 1.00 53.50 167 ASN A O 1
#

Radius of gyration: 27.05 Å; Cα contacts (8 Å, |Δi|>4): 109; chains: 1; bounding box: 76×59×72 Å